Protein AF-A0A2S4UUM3-F1 (afdb_monomer)

Sequence (67 aa):
MLIFSVFKALTGQEVTIELKNDLAIQGTLASVDQFLDLKLENIKVLDQYKFLPKKWVHYAALQRFLA

Nearest PDB structures (foldseek):
  4m75-assembly2_I  TM=8.459E-01  e=4.818E-05  Saccharomyces cerevisiae S288C
  5vsu-assembly1_B  TM=8.270E-01  e=7.607E-05  Saccharomyces cerevisiae S288C
  5mkn-assembly1_D  TM=8.948E-01  e=1.157E-02  Methanococcus vannielii
  5mkn-assembly4_a  TM=8.776E-01  e=1.016E-02  Methanococcus vannielii
  6exn-assembly1_l  TM=7.683E-01  e=4.862E-02  Saccharomyces cerevisiae S288C

Secondary structure (DSSP, 8-state):
-HHHHHHHHTTTSEEEEE-TTS-EEEEEEEEE-TT-PEEEEEEEES---TTS-TTTHHHHHHHTT--

pLDDT: mean 82.97, std 18.15, range [48.09, 98.5]

Organism: NCBI:txid27350

Radius of gyration: 19.42 Å; Cα contacts (8 Å, |Δi|>4): 76; chains: 1; bounding box: 51×21×42 Å

Structure (mmCIF, N/CA/C/O backbone):
data_AF-A0A2S4UUM3-F1
#
_entry.id   AF-A0A2S4UUM3-F1
#
loop_
_atom_site.group_PDB
_atom_site.id
_atom_site.type_symbol
_atom_site.label_atom_id
_atom_site.label_alt_id
_atom_site.label_comp_id
_atom_site.label_asym_id
_atom_site.label_entity_id
_atom_site.label_seq_id
_atom_site.pdbx_PDB_ins_code
_atom_site.Cartn_x
_atom_site.Cartn_y
_atom_site.Cartn_z
_atom_site.occupancy
_atom_site.B_iso_or_equiv
_atom_site.auth_seq_id
_atom_site.auth_comp_id
_atom_site.auth_asym_id
_atom_site.auth_atom_id
_atom_site.pdbx_PDB_model_num
ATOM 1 N N . MET A 1 1 ? -13.203 12.044 4.258 1.00 81.12 1 MET A N 1
ATOM 2 C CA . MET A 1 1 ? -12.920 12.061 2.806 1.00 81.12 1 MET A CA 1
ATOM 3 C C . MET A 1 1 ? -13.237 10.694 2.235 1.00 81.12 1 MET A C 1
ATOM 5 O O . MET A 1 1 ? -12.768 9.712 2.793 1.00 81.12 1 MET A O 1
ATOM 9 N N . LEU A 1 2 ? -14.035 10.623 1.168 1.00 92.25 2 LEU A N 1
ATOM 10 C CA . LEU A 1 2 ? -14.547 9.357 0.624 1.00 92.25 2 LEU A CA 1
ATOM 11 C C . LEU A 1 2 ? -13.424 8.373 0.25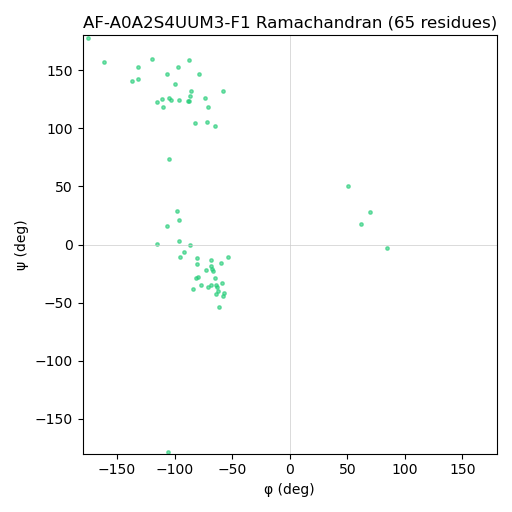4 1.00 92.25 2 LEU A C 1
ATOM 13 O O . LEU A 1 2 ? -13.495 7.202 0.605 1.00 92.25 2 LEU A O 1
ATOM 17 N N . ILE A 1 3 ? -12.346 8.869 -0.357 1.00 94.19 3 ILE A N 1
ATOM 18 C CA . ILE A 1 3 ? -11.205 8.051 -0.798 1.00 94.19 3 ILE A CA 1
ATOM 19 C C . ILE A 1 3 ? -10.478 7.398 0.389 1.00 94.19 3 ILE A C 1
ATOM 21 O O . ILE A 1 3 ? -10.179 6.208 0.348 1.00 94.19 3 ILE A O 1
ATOM 25 N N . PHE A 1 4 ? -10.260 8.139 1.480 1.00 95.56 4 PHE A N 1
ATOM 26 C CA . PHE A 1 4 ? -9.675 7.587 2.707 1.00 95.56 4 PHE A CA 1
ATOM 27 C C . PHE A 1 4 ? -10.511 6.424 3.258 1.00 95.56 4 PHE A C 1
ATOM 29 O O . PHE A 1 4 ? -9.967 5.380 3.606 1.00 95.56 4 PHE A O 1
ATOM 36 N N . SER A 1 5 ? -11.838 6.578 3.294 1.00 96.06 5 SER A N 1
ATOM 37 C CA . SER A 1 5 ? -12.746 5.532 3.776 1.00 96.06 5 SER A CA 1
ATOM 38 C C . SER A 1 5 ? -12.702 4.271 2.909 1.00 96.06 5 SER A C 1
ATOM 40 O O . SER A 1 5 ? -12.750 3.172 3.455 1.00 96.06 5 SER A O 1
ATOM 42 N N . VAL A 1 6 ? -12.551 4.417 1.588 1.00 95.69 6 VAL A N 1
ATOM 43 C CA . VAL A 1 6 ? -12.374 3.282 0.668 1.00 95.69 6 VAL A CA 1
ATOM 44 C C . VAL A 1 6 ? -11.098 2.514 1.004 1.00 95.69 6 VAL A C 1
ATOM 46 O O . VAL A 1 6 ? -11.165 1.320 1.275 1.00 95.69 6 VAL A O 1
ATOM 49 N N . PHE A 1 7 ? -9.945 3.184 1.076 1.00 96.31 7 PHE A N 1
ATOM 50 C CA . PHE A 1 7 ? -8.686 2.509 1.412 1.00 96.31 7 PHE A CA 1
ATOM 51 C C . PHE A 1 7 ? -8.693 1.924 2.822 1.00 96.31 7 PHE A C 1
ATOM 53 O O . PHE A 1 7 ? -8.156 0.843 3.046 1.00 96.31 7 PHE A O 1
ATOM 60 N N . LYS A 1 8 ? -9.357 2.586 3.775 1.00 96.62 8 LYS A N 1
ATOM 61 C CA . LYS A 1 8 ? -9.479 2.055 5.130 1.00 96.62 8 LYS A CA 1
ATOM 62 C C . LYS A 1 8 ? -10.246 0.732 5.143 1.00 96.62 8 LYS A C 1
ATOM 64 O O . LYS A 1 8 ? -9.814 -0.186 5.835 1.00 96.62 8 LYS A O 1
ATOM 69 N N . A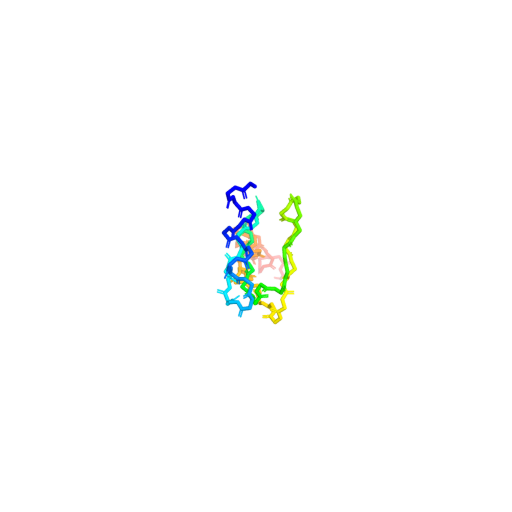LA A 1 9 ? -11.309 0.607 4.344 1.00 97.50 9 ALA A N 1
ATOM 70 C CA . ALA A 1 9 ? -12.068 -0.637 4.184 1.00 97.50 9 ALA A CA 1
ATOM 71 C C . ALA A 1 9 ? -11.269 -1.764 3.495 1.00 97.50 9 ALA A C 1
ATOM 73 O O . ALA A 1 9 ? -11.573 -2.937 3.697 1.00 97.50 9 ALA A O 1
ATOM 74 N N . LEU A 1 10 ? -10.232 -1.420 2.725 1.00 97.50 10 LEU A N 1
ATOM 75 C CA . LEU A 1 10 ? -9.332 -2.373 2.064 1.00 97.50 10 LEU A CA 1
ATOM 76 C C . LEU A 1 10 ? -8.155 -2.823 2.949 1.00 97.50 10 LEU A C 1
ATOM 78 O O . LEU A 1 10 ? -7.338 -3.631 2.513 1.00 97.50 10 LEU A O 1
ATOM 82 N N . THR A 1 11 ? -8.044 -2.324 4.185 1.00 97.62 11 THR A N 1
ATOM 83 C CA . THR A 1 11 ? -6.986 -2.754 5.115 1.00 97.62 11 THR A CA 1
ATOM 84 C C . THR A 1 11 ? -7.064 -4.270 5.343 1.00 97.62 11 THR A C 1
ATOM 86 O O . THR A 1 11 ? -8.136 -4.806 5.610 1.00 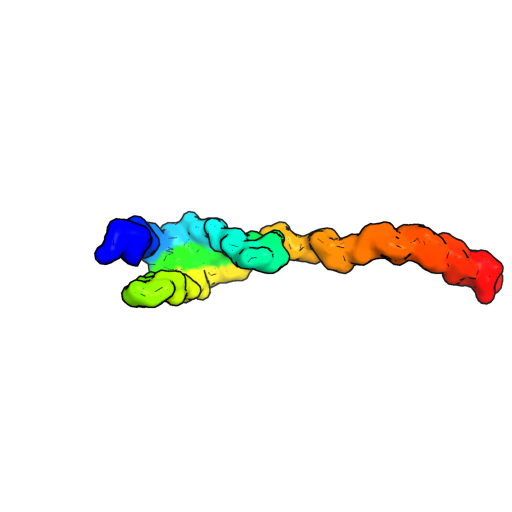97.62 11 THR A O 1
ATOM 89 N N . GLY A 1 12 ? -5.929 -4.960 5.248 1.00 97.94 12 GLY A N 1
ATOM 90 C CA . GLY A 1 12 ? -5.804 -6.415 5.348 1.00 97.94 12 GLY A CA 1
ATOM 91 C C . GLY A 1 12 ? -6.055 -7.169 4.038 1.00 97.94 12 GLY A C 1
ATOM 92 O O . GLY A 1 12 ? -5.904 -8.387 4.017 1.00 97.94 12 GLY A O 1
ATOM 93 N N . GLN A 1 13 ? -6.415 -6.480 2.952 1.00 98.25 13 GLN A N 1
ATOM 94 C CA . GLN A 1 13 ? -6.654 -7.099 1.647 1.00 98.25 13 GLN A CA 1
ATOM 95 C C . GLN A 1 13 ? -5.425 -6.992 0.742 1.00 98.25 13 GLN A C 1
ATOM 97 O O . GLN A 1 13 ? -4.624 -6.059 0.860 1.00 98.25 13 GLN A O 1
ATOM 102 N N . GLU A 1 14 ? -5.290 -7.945 -0.181 1.00 98.00 14 GLU A N 1
ATOM 103 C CA . GLU A 1 14 ? -4.291 -7.868 -1.241 1.00 98.00 14 GLU A CA 1
ATOM 104 C C . GLU A 1 14 ? -4.717 -6.828 -2.284 1.00 98.00 14 GLU A C 1
ATOM 106 O O . GLU A 1 14 ? -5.826 -6.869 -2.816 1.00 98.00 14 GLU A O 1
ATOM 111 N N . VAL A 1 15 ? -3.825 -5.884 -2.566 1.00 96.94 15 VAL A N 1
ATOM 112 C CA . VAL A 1 15 ? -4.031 -4.792 -3.514 1.00 96.94 15 VAL A CA 1
ATOM 113 C C . VAL A 1 15 ? -2.839 -4.688 -4.456 1.00 96.94 15 VAL A C 1
ATOM 115 O O . VAL A 1 15 ? -1.706 -5.013 -4.096 1.00 96.94 15 VAL A O 1
ATOM 118 N N . THR A 1 16 ? -3.093 -4.176 -5.655 1.00 96.56 16 THR A N 1
ATOM 119 C CA . THR A 1 16 ? -2.048 -3.765 -6.594 1.00 96.56 16 THR A CA 1
ATOM 120 C C . THR A 1 16 ? -2.073 -2.249 -6.718 1.00 96.56 16 THR A C 1
ATOM 122 O O . THR A 1 16 ? -3.112 -1.667 -7.019 1.00 96.56 16 THR A O 1
ATOM 125 N N . ILE A 1 17 ? -0.930 -1.614 -6.469 1.00 94.06 17 ILE A N 1
ATOM 126 C CA . ILE A 1 17 ? -0.737 -0.170 -6.570 1.00 94.06 17 ILE A CA 1
ATOM 127 C C . ILE A 1 17 ? 0.164 0.115 -7.766 1.00 94.06 17 ILE A C 1
ATOM 129 O O . ILE A 1 17 ? 1.326 -0.294 -7.788 1.00 94.06 17 ILE A O 1
ATOM 133 N N . GLU A 1 18 ? -0.373 0.847 -8.737 1.00 94.25 18 GLU A N 1
ATOM 134 C CA . GLU A 1 18 ? 0.404 1.431 -9.827 1.00 94.25 18 GLU A CA 1
ATOM 135 C C . GLU A 1 18 ? 0.928 2.807 -9.410 1.00 94.25 18 GLU A C 1
ATOM 137 O O . GLU A 1 18 ? 0.182 3.704 -9.011 1.00 94.25 18 GLU A O 1
ATOM 142 N N . LEU A 1 19 ? 2.245 2.959 -9.474 1.00 91.25 19 LEU A N 1
ATOM 143 C CA . LEU A 1 19 ? 2.948 4.197 -9.190 1.00 91.25 19 LEU A CA 1
ATOM 144 C C . LEU A 1 19 ? 3.034 5.062 -10.452 1.00 91.25 19 LEU A C 1
ATOM 146 O O . LEU A 1 19 ? 2.992 4.575 -11.577 1.00 91.25 19 LEU A O 1
ATOM 150 N N . LYS A 1 20 ? 3.251 6.370 -10.269 1.00 90.44 20 LYS A N 1
ATOM 151 C CA . LYS A 1 20 ? 3.367 7.350 -11.371 1.00 90.44 20 LYS A CA 1
ATOM 152 C C . LYS A 1 20 ? 4.502 7.071 -12.365 1.00 90.44 20 LYS A C 1
ATOM 154 O O . LYS A 1 20 ? 4.542 7.689 -13.420 1.00 90.44 20 LYS A O 1
ATOM 159 N N . ASN A 1 21 ? 5.454 6.217 -12.003 1.00 88.44 21 ASN A N 1
ATOM 160 C CA . ASN A 1 21 ? 6.563 5.791 -12.854 1.00 88.44 21 ASN A CA 1
ATOM 161 C C . ASN A 1 21 ? 6.283 4.456 -13.567 1.00 88.44 21 ASN A C 1
ATOM 163 O O . ASN A 1 21 ? 7.225 3.764 -13.947 1.00 88.44 21 ASN A O 1
ATOM 167 N N . ASP A 1 22 ? 5.008 4.084 -13.698 1.00 86.62 22 ASP A N 1
ATOM 168 C CA . ASP A 1 22 ? 4.527 2.859 -14.340 1.00 86.62 22 ASP A CA 1
ATOM 169 C C . ASP A 1 22 ? 4.993 1.556 -13.669 1.00 86.62 22 ASP A C 1
ATOM 171 O O . ASP A 1 22 ? 4.945 0.495 -14.295 1.00 86.62 22 ASP A O 1
ATOM 175 N N . LEU A 1 23 ? 5.456 1.615 -12.413 1.00 89.31 23 LEU A N 1
ATOM 176 C CA . LEU A 1 23 ? 5.735 0.427 -11.607 1.00 89.31 23 LEU A CA 1
ATOM 177 C C . LEU A 1 23 ? 4.464 -0.044 -10.908 1.00 89.31 23 LEU A C 1
ATOM 179 O O . LEU A 1 23 ? 3.799 0.738 -10.232 1.00 89.31 23 LEU A O 1
ATOM 183 N N . ALA A 1 24 ? 4.187 -1.341 -10.990 1.00 92.69 24 ALA A N 1
ATOM 184 C CA . ALA A 1 24 ? 3.111 -1.9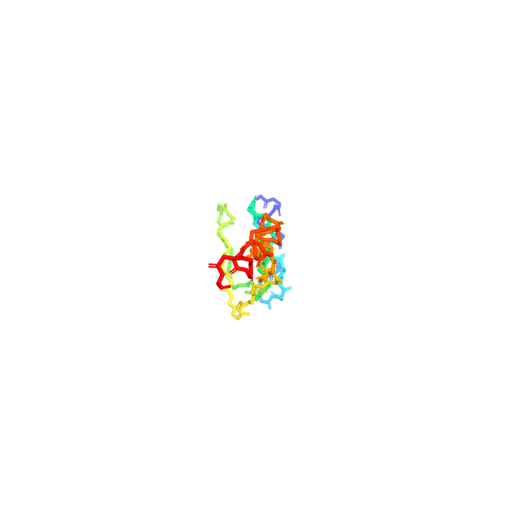79 -10.244 1.00 92.69 24 ALA A CA 1
ATOM 185 C C . ALA A 1 24 ? 3.671 -2.795 -9.069 1.00 92.69 24 ALA A C 1
ATOM 187 O O . ALA A 1 24 ? 4.531 -3.665 -9.250 1.00 92.69 24 ALA A O 1
ATOM 188 N N . ILE A 1 25 ? 3.173 -2.519 -7.862 1.00 94.94 25 ILE A N 1
ATOM 189 C CA . ILE A 1 25 ? 3.512 -3.233 -6.627 1.00 94.94 25 ILE A CA 1
ATOM 190 C C . ILE A 1 25 ? 2.254 -3.926 -6.116 1.00 94.94 25 ILE A C 1
ATOM 192 O O . ILE A 1 25 ? 1.254 -3.269 -5.842 1.00 94.94 25 ILE A O 1
ATOM 196 N N . GLN A 1 26 ? 2.312 -5.244 -5.957 1.00 97.12 26 GLN A N 1
ATOM 197 C CA . GLN A 1 26 ? 1.260 -6.023 -5.309 1.00 97.12 26 GLN A CA 1
ATOM 198 C C . GLN A 1 26 ? 1.667 -6.320 -3.867 1.00 97.12 26 GLN A C 1
ATOM 200 O O . GLN A 1 26 ? 2.823 -6.650 -3.611 1.00 97.12 26 GLN A O 1
ATOM 205 N N . GLY A 1 27 ? 0.736 -6.204 -2.927 1.00 97.75 27 GLY A N 1
ATOM 206 C CA . GLY A 1 27 ? 0.973 -6.493 -1.515 1.00 97.75 27 GLY A CA 1
ATOM 207 C C . GLY A 1 27 ? -0.303 -6.394 -0.690 1.00 97.75 27 GLY A C 1
ATOM 208 O O . GLY A 1 27 ? -1.365 -6.055 -1.201 1.00 97.75 27 GLY A O 1
ATOM 209 N N . THR A 1 28 ? -0.210 -6.684 0.603 1.00 98.50 28 THR A N 1
ATOM 210 C CA . THR A 1 28 ? -1.332 -6.531 1.540 1.00 98.50 28 THR A CA 1
ATOM 211 C C . THR A 1 28 ? -1.361 -5.107 2.084 1.00 98.50 28 THR A C 1
ATOM 213 O O . THR A 1 28 ? -0.348 -4.634 2.598 1.00 98.50 28 THR A O 1
ATOM 216 N N . LEU A 1 29 ? -2.501 -4.415 2.001 1.00 98.38 29 LEU A N 1
ATOM 217 C CA . LEU A 1 29 ? -2.642 -3.066 2.553 1.00 98.38 29 LEU A CA 1
ATOM 218 C C . LEU A 1 29 ? -2.676 -3.114 4.086 1.00 98.38 29 LEU A C 1
ATOM 220 O O . LEU A 1 29 ? -3.686 -3.480 4.674 1.00 98.38 29 LEU A O 1
ATOM 224 N N . ALA A 1 30 ? -1.591 -2.725 4.750 1.00 98.00 30 ALA A N 1
ATOM 225 C CA . ALA A 1 30 ? -1.471 -2.789 6.206 1.00 98.00 30 ALA A CA 1
ATOM 226 C C . ALA A 1 30 ? -2.090 -1.571 6.908 1.00 98.00 30 ALA A C 1
ATOM 228 O O . ALA A 1 30 ? -2.704 -1.695 7.968 1.00 98.00 30 ALA A O 1
ATOM 229 N N . SER A 1 31 ? -1.943 -0.377 6.329 1.00 97.94 31 SER A N 1
ATOM 230 C CA . SER A 1 31 ? -2.536 0.847 6.874 1.00 97.94 31 SER A CA 1
ATOM 231 C C . SER A 1 31 ? -2.624 1.964 5.837 1.00 97.94 31 SER A C 1
ATOM 233 O O . SER A 1 31 ? -1.835 2.006 4.896 1.00 97.94 31 SER A O 1
ATOM 235 N N . VAL A 1 32 ? -3.543 2.903 6.073 1.00 97.56 32 VAL A N 1
ATOM 236 C CA . VAL A 1 32 ? -3.677 4.174 5.350 1.00 97.56 32 VAL A CA 1
ATOM 237 C C . VAL A 1 32 ? -3.821 5.322 6.347 1.00 97.56 32 VAL A C 1
ATOM 239 O O . VAL A 1 32 ? -4.482 5.153 7.381 1.00 97.56 32 VAL A O 1
ATOM 242 N N . ASP A 1 33 ? -3.224 6.470 6.042 1.00 96.12 33 ASP A N 1
ATOM 243 C CA . ASP A 1 33 ? -3.350 7.699 6.826 1.00 96.12 33 ASP A CA 1
ATOM 244 C C . ASP A 1 33 ? -4.263 8.753 6.158 1.00 96.12 33 ASP A C 1
ATOM 246 O O . ASP A 1 33 ? -4.851 8.525 5.100 1.00 96.12 33 ASP A O 1
ATOM 250 N N . GLN A 1 34 ? -4.414 9.922 6.787 1.00 92.62 34 GLN A N 1
ATOM 251 C CA . GLN A 1 34 ? -5.287 10.996 6.290 1.00 92.62 34 GLN A CA 1
ATOM 252 C C . GLN A 1 34 ? -4.805 11.665 4.988 1.00 92.62 34 GLN A C 1
ATOM 254 O O . GLN A 1 34 ? -5.610 12.314 4.318 1.00 92.62 34 GLN A O 1
ATOM 259 N N . PHE A 1 35 ? -3.526 11.512 4.634 1.00 95.50 35 PHE A N 1
ATOM 260 C CA . PHE A 1 35 ? -2.914 12.037 3.412 1.00 95.50 35 PHE A CA 1
ATOM 261 C C . PHE A 1 35 ? -2.856 10.994 2.288 1.00 95.50 35 PHE A C 1
ATOM 263 O O . PHE A 1 35 ? -2.418 11.317 1.186 1.00 95.50 35 PHE A O 1
ATOM 270 N N . LEU A 1 36 ? -3.403 9.796 2.538 1.00 94.75 36 LEU A N 1
ATOM 271 C CA . LEU A 1 36 ? -3.389 8.635 1.648 1.00 94.75 36 LEU A CA 1
ATOM 27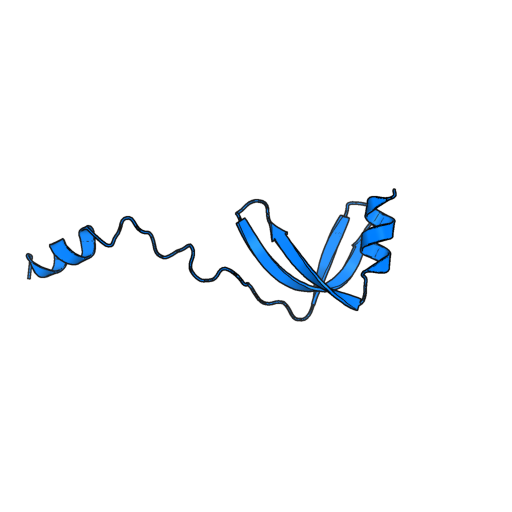2 C C . LEU A 1 36 ? -2.002 7.999 1.497 1.00 94.75 36 LEU A C 1
ATOM 274 O O . LEU A 1 36 ? -1.741 7.341 0.490 1.00 94.75 36 LEU A O 1
ATOM 278 N N . ASP A 1 37 ? -1.145 8.124 2.509 1.00 95.75 37 ASP A N 1
ATOM 279 C CA . ASP A 1 37 ? 0.068 7.321 2.592 1.00 95.75 37 ASP A CA 1
ATOM 280 C C . ASP A 1 37 ? -0.316 5.870 2.909 1.00 95.75 37 ASP A C 1
ATOM 282 O O . ASP A 1 37 ? -0.941 5.567 3.932 1.00 95.75 37 ASP A O 1
ATOM 286 N N . LEU A 1 38 ? 0.028 4.964 1.990 1.00 96.75 38 LEU A N 1
ATOM 287 C CA . LEU A 1 38 ? -0.314 3.544 2.049 1.00 96.75 38 LEU A CA 1
ATOM 288 C 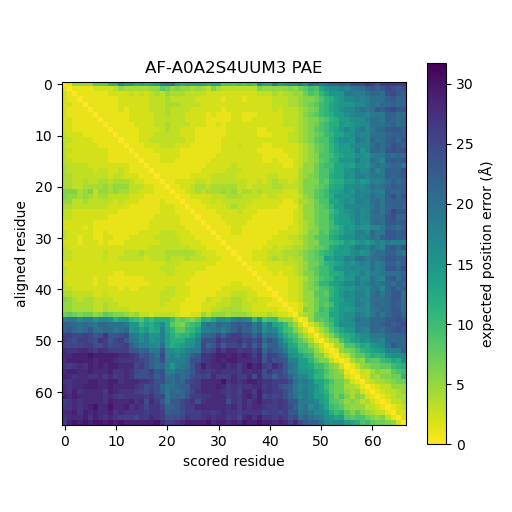C . LEU A 1 38 ? 0.905 2.733 2.491 1.00 96.75 38 LEU A C 1
ATOM 290 O O . LEU A 1 38 ? 1.955 2.763 1.849 1.00 96.75 38 LEU A O 1
ATOM 294 N N . LYS A 1 39 ? 0.750 1.951 3.561 1.00 97.56 39 LYS A N 1
ATOM 295 C CA . LYS A 1 39 ? 1.743 0.956 3.977 1.00 97.56 39 LYS A CA 1
ATOM 296 C C . LYS A 1 39 ? 1.345 -0.404 3.422 1.00 97.56 39 LYS A C 1
ATOM 298 O O . LYS A 1 39 ? 0.247 -0.880 3.707 1.00 97.56 39 LYS A O 1
ATOM 303 N N . LEU A 1 40 ? 2.244 -1.038 2.676 1.00 98.00 40 LEU A N 1
ATOM 304 C CA . LEU A 1 40 ? 2.070 -2.403 2.188 1.00 98.00 40 LEU A CA 1
ATOM 305 C C . LEU A 1 40 ? 2.971 -3.383 2.946 1.00 98.00 40 LEU A C 1
ATOM 307 O O . LEU A 1 40 ? 4.101 -3.054 3.304 1.00 98.00 40 LEU A O 1
ATOM 311 N N . GLU A 1 41 ? 2.483 -4.604 3.128 1.00 97.81 41 GLU A N 1
ATOM 312 C CA . GLU A 1 41 ? 3.235 -5.758 3.630 1.00 97.81 41 GLU A CA 1
ATOM 313 C C . GLU A 1 41 ? 3.237 -6.882 2.584 1.00 97.81 41 GLU A C 1
ATOM 315 O O . GLU A 1 41 ? 2.394 -6.900 1.685 1.00 97.81 41 GLU A O 1
ATOM 320 N N . ASN A 1 42 ? 4.193 -7.814 2.678 1.00 97.31 42 ASN A N 1
ATOM 321 C CA . ASN A 1 42 ? 4.341 -8.945 1.747 1.00 97.31 42 ASN A CA 1
ATOM 322 C C . ASN A 1 42 ? 4.351 -8.515 0.267 1.00 97.31 42 ASN A C 1
ATOM 324 O O . ASN A 1 42 ? 3.592 -9.027 -0.556 1.00 97.31 42 ASN A O 1
ATOM 328 N N . ILE A 1 43 ? 5.193 -7.529 -0.052 1.00 95.94 43 ILE A N 1
ATOM 329 C CA . ILE A 1 43 ? 5.210 -6.886 -1.367 1.00 95.94 43 ILE A CA 1
ATOM 330 C C . ILE A 1 43 ? 5.937 -7.712 -2.436 1.00 95.94 43 ILE A C 1
ATOM 332 O O . ILE A 1 43 ? 6.959 -8.345 -2.172 1.00 95.94 43 ILE A O 1
ATOM 336 N N . LYS A 1 44 ? 5.458 -7.618 -3.677 1.00 94.12 44 LYS A N 1
ATOM 337 C CA . LYS A 1 44 ? 6.146 -8.064 -4.895 1.00 94.12 44 LYS A CA 1
ATOM 338 C C . LYS A 1 44 ? 5.995 -7.016 -5.999 1.00 94.12 44 LYS A C 1
ATOM 340 O O . LYS A 1 44 ? 4.931 -6.426 -6.170 1.00 94.12 44 LYS A O 1
ATOM 345 N N . VAL A 1 45 ? 7.062 -6.792 -6.762 1.00 92.06 45 VAL A N 1
ATOM 346 C CA . VAL A 1 45 ? 7.047 -5.898 -7.931 1.00 92.06 45 VAL A CA 1
ATOM 347 C C . VAL A 1 45 ? 6.635 -6.711 -9.154 1.00 92.06 45 VAL A C 1
ATOM 349 O O . VAL A 1 45 ? 7.277 -7.719 -9.455 1.00 92.06 45 VAL A O 1
ATOM 352 N N . LEU A 1 46 ? 5.575 -6.287 -9.844 1.00 87.19 46 LEU A N 1
ATOM 353 C CA . LEU A 1 46 ? 5.037 -6.993 -11.012 1.00 87.19 46 LEU A CA 1
ATOM 354 C C . LEU A 1 46 ? 5.818 -6.683 -12.300 1.00 87.19 46 LEU A C 1
ATOM 356 O O . LEU A 1 46 ? 5.931 -7.543 -13.167 1.00 87.19 46 LEU A O 1
ATOM 360 N N . ASP A 1 47 ? 6.421 -5.495 -12.398 1.00 70.06 47 ASP A N 1
ATOM 361 C CA . ASP A 1 47 ? 7.109 -5.016 -13.605 1.00 70.06 47 ASP A CA 1
ATOM 362 C C . ASP A 1 47 ? 8.644 -5.072 -13.456 1.00 70.06 47 ASP A C 1
ATOM 364 O O . ASP A 1 47 ? 9.328 -4.062 -13.308 1.00 70.06 47 ASP A O 1
ATOM 368 N N . GLN A 1 48 ? 9.220 -6.277 -13.497 1.00 58.22 48 GLN A N 1
ATOM 369 C CA . GLN A 1 48 ? 10.685 -6.457 -13.464 1.00 58.22 48 GLN A CA 1
ATOM 370 C C . GLN A 1 48 ? 11.364 -6.231 -14.834 1.00 58.22 48 GLN A C 1
ATOM 372 O O . GLN A 1 48 ? 12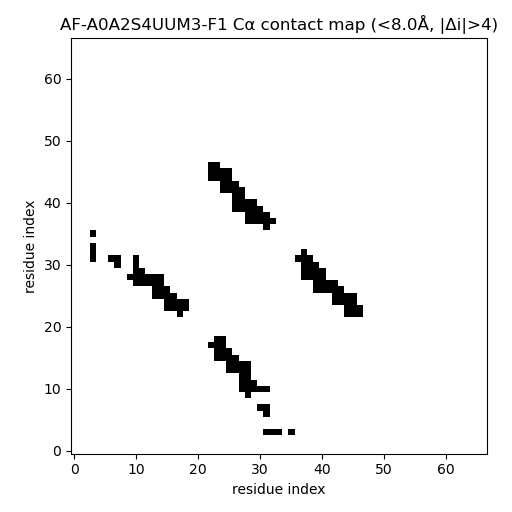.585 -6.118 -14.902 1.00 58.22 48 GLN A O 1
ATOM 377 N N . TYR A 1 49 ? 10.600 -6.134 -15.933 1.00 53.78 49 TYR A N 1
ATOM 378 C CA . TYR A 1 49 ? 11.134 -6.266 -17.302 1.00 53.78 49 TYR A CA 1
ATOM 379 C C . TYR A 1 49 ? 11.051 -5.021 -18.200 1.00 53.78 49 TYR A C 1
ATOM 381 O O . TYR A 1 49 ? 11.540 -5.058 -19.332 1.00 53.78 49 TYR A O 1
ATOM 389 N N . LYS A 1 50 ? 10.530 -3.879 -17.729 1.00 53.91 50 LYS A N 1
ATOM 390 C CA . LYS A 1 50 ? 10.580 -2.627 -18.520 1.00 53.91 50 LYS A CA 1
ATOM 391 C C . LYS A 1 50 ? 11.998 -2.060 -18.682 1.00 53.91 50 LYS A C 1
ATOM 393 O O . LYS A 1 50 ? 12.218 -1.229 -19.559 1.00 53.91 50 LYS A O 1
ATOM 398 N N . PHE A 1 51 ? 12.969 -2.546 -17.904 1.00 50.69 51 PHE A N 1
ATOM 399 C CA . PHE A 1 51 ? 14.377 -2.143 -17.973 1.00 50.69 51 PHE A CA 1
ATOM 400 C C . PHE A 1 51 ? 15.258 -3.100 -18.794 1.00 50.69 51 PHE A C 1
ATOM 402 O O . PHE A 1 51 ? 16.456 -3.200 -18.553 1.00 50.69 51 PHE A O 1
ATOM 409 N N . LEU A 1 52 ? 14.712 -3.790 -19.800 1.00 51.81 52 LEU A N 1
ATOM 410 C CA . LEU A 1 52 ? 15.542 -4.130 -20.955 1.00 51.81 52 LEU A CA 1
ATOM 411 C C . LEU A 1 52 ? 15.545 -2.899 -21.859 1.00 51.81 52 LEU A C 1
ATOM 413 O O . LEU A 1 52 ? 14.531 -2.625 -22.509 1.00 51.81 52 LEU A O 1
ATOM 417 N N . PRO A 1 53 ? 16.631 -2.107 -21.900 1.00 53.81 53 PRO A N 1
ATOM 418 C CA . PRO A 1 53 ? 16.664 -0.949 -22.763 1.00 53.81 53 PRO A CA 1
ATOM 419 C C . PRO A 1 53 ? 16.608 -1.451 -24.209 1.00 53.81 53 PRO A C 1
ATOM 421 O O . PRO A 1 53 ? 17.604 -1.895 -24.775 1.00 53.81 53 PRO A O 1
ATOM 424 N N . LYS A 1 54 ? 15.424 -1.351 -24.830 1.00 56.38 54 LYS A N 1
ATOM 425 C CA .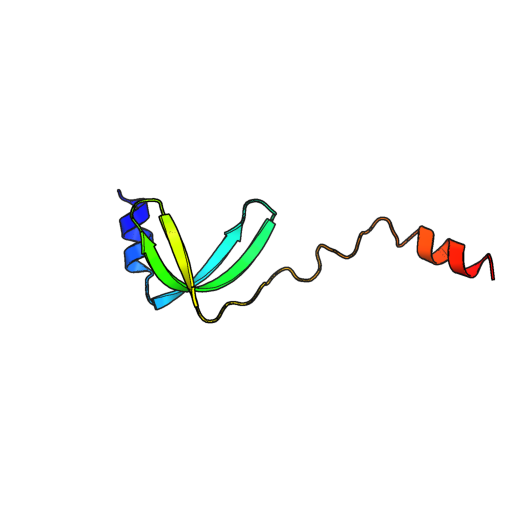 LYS A 1 54 ? 15.164 -1.711 -26.238 1.00 56.38 54 LYS A CA 1
ATOM 426 C C . LYS A 1 54 ? 16.125 -1.025 -27.228 1.00 56.38 54 LYS A C 1
ATOM 428 O O . LYS A 1 54 ? 16.186 -1.416 -28.387 1.00 56.38 54 LYS A O 1
ATOM 433 N N . LYS A 1 55 ? 16.916 -0.043 -26.773 1.00 52.78 55 LYS A N 1
ATOM 434 C CA . LYS A 1 55 ? 18.011 0.598 -27.515 1.00 52.78 55 LYS A CA 1
ATOM 435 C C . LYS A 1 55 ? 19.274 -0.263 -27.693 1.00 52.78 55 LYS A C 1
ATOM 437 O O . LYS A 1 55 ? 20.020 -0.001 -28.627 1.00 52.78 55 LYS A O 1
ATOM 442 N N . TRP A 1 56 ? 19.532 -1.281 -26.867 1.00 54.25 56 TRP A N 1
ATOM 443 C CA . TRP A 1 56 ? 20.806 -2.032 -26.918 1.00 54.25 56 TRP A CA 1
ATOM 444 C C . TRP A 1 56 ? 20.784 -3.267 -27.814 1.00 54.25 56 TRP A C 1
ATOM 446 O O . TRP A 1 56 ? 21.840 -3.836 -28.079 1.00 54.25 56 TRP A O 1
ATOM 456 N N . VAL A 1 57 ? 19.622 -3.636 -28.362 1.00 61.34 57 VAL A N 1
ATOM 457 C CA . VAL A 1 57 ? 19.531 -4.722 -29.354 1.00 61.34 57 VAL A CA 1
ATOM 458 C C . VAL A 1 57 ? 20.398 -4.411 -30.583 1.00 61.34 57 VAL A C 1
ATOM 460 O O . VAL A 1 57 ? 21.006 -5.311 -31.151 1.00 61.34 57 VAL A O 1
ATOM 463 N N . HIS A 1 58 ? 20.532 -3.131 -30.949 1.00 58.94 58 HIS A N 1
ATOM 464 C CA . HIS A 1 58 ? 21.381 -2.708 -32.067 1.00 58.94 58 HIS A CA 1
ATOM 465 C C . HIS A 1 58 ? 22.884 -2.690 -31.719 1.00 58.94 58 HIS A C 1
ATOM 467 O O . HIS A 1 58 ? 23.713 -3.041 -32.554 1.00 58.94 58 HIS A O 1
ATOM 473 N N . TYR A 1 59 ? 23.255 -2.338 -30.482 1.00 59.03 59 TYR A N 1
ATOM 474 C CA . TYR A 1 59 ? 24.662 -2.250 -30.060 1.00 59.03 59 TYR A CA 1
ATOM 475 C C . TYR A 1 59 ? 25.290 -3.615 -29.736 1.00 59.03 59 TYR A C 1
ATOM 477 O O . TYR A 1 59 ? 26.489 -3.799 -29.939 1.00 59.03 59 TYR A O 1
ATOM 485 N N . ALA A 1 60 ? 24.489 -4.595 -29.30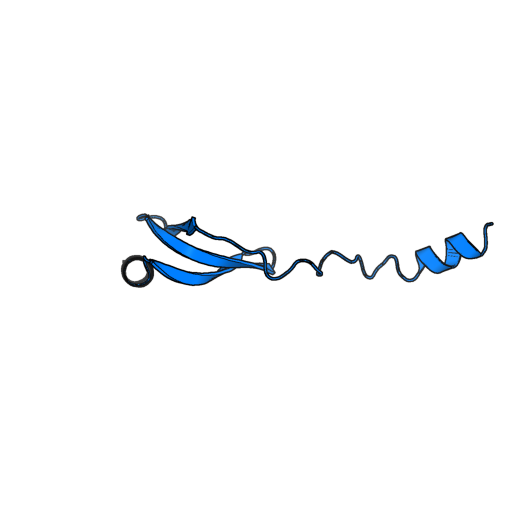6 1.00 58.94 60 ALA A N 1
ATOM 486 C CA . ALA A 1 60 ? 24.960 -5.960 -29.057 1.00 58.94 60 ALA A CA 1
ATOM 487 C C . ALA A 1 60 ? 25.450 -6.668 -30.338 1.00 58.94 60 ALA A C 1
ATOM 489 O O . ALA A 1 60 ? 26.352 -7.502 -30.278 1.00 58.94 60 ALA A O 1
ATOM 490 N N . ALA A 1 61 ? 24.901 -6.316 -31.507 1.00 61.94 61 ALA A N 1
ATOM 491 C CA . ALA A 1 61 ? 25.376 -6.828 -32.792 1.00 61.94 61 ALA A CA 1
ATOM 492 C C . ALA A 1 61 ? 26.753 -6.252 -33.173 1.00 61.94 61 ALA A C 1
ATOM 494 O O . ALA A 1 61 ? 27.595 -6.974 -33.696 1.00 61.94 61 ALA A O 1
ATOM 495 N N . LEU A 1 62 ? 27.014 -4.980 -32.853 1.00 59.06 62 LEU A N 1
ATOM 496 C CA . LEU A 1 62 ? 28.276 -4.295 -33.160 1.00 59.06 62 LEU A CA 1
ATOM 497 C C . LEU A 1 62 ? 29.470 -4.830 -32.354 1.00 59.06 62 LEU A C 1
ATOM 499 O O . LEU A 1 62 ? 30.566 -4.932 -32.897 1.00 59.06 62 LEU A O 1
ATOM 503 N N . GLN A 1 63 ? 29.271 -5.243 -31.097 1.00 58.69 63 GLN A N 1
ATOM 504 C CA . GLN A 1 63 ? 30.350 -5.828 -30.282 1.00 58.69 63 GLN A CA 1
ATOM 505 C C . GLN A 1 63 ? 30.837 -7.195 -30.791 1.00 58.69 63 GLN A C 1
ATOM 507 O O . GLN A 1 63 ? 31.963 -7.580 -30.497 1.00 58.69 63 GLN A O 1
ATOM 512 N N . ARG A 1 64 ? 30.029 -7.912 -31.584 1.00 57.06 64 ARG A N 1
ATOM 513 C CA . ARG A 1 64 ? 30.427 -9.170 -32.239 1.00 57.06 64 ARG A CA 1
ATOM 514 C C . ARG A 1 64 ? 31.243 -8.975 -33.522 1.00 57.06 64 ARG A C 1
ATOM 516 O O . ARG A 1 64 ? 31.862 -9.931 -33.963 1.00 57.06 64 ARG A O 1
ATOM 523 N N . PHE A 1 65 ? 31.232 -7.779 -34.114 1.00 58.47 65 PHE A N 1
ATOM 524 C CA . PHE A 1 65 ? 31.993 -7.461 -35.332 1.00 58.47 65 PHE A CA 1
ATOM 525 C C . PHE A 1 65 ? 33.351 -6.798 -35.054 1.00 58.47 65 PHE A C 1
ATOM 527 O O . PHE A 1 65 ? 34.152 -6.661 -35.972 1.00 58.47 65 PHE A O 1
ATOM 534 N N . LEU A 1 66 ? 33.608 -6.377 -33.813 1.00 54.62 66 LEU A N 1
ATOM 535 C CA . LEU A 1 66 ? 34.857 -5.727 -33.393 1.00 54.62 66 LEU A CA 1
ATOM 536 C C . LEU A 1 66 ? 35.764 -6.643 -32.546 1.00 54.62 66 LEU A C 1
ATOM 538 O O . LEU A 1 66 ? 36.670 -6.140 -31.883 1.00 54.62 66 LEU A O 1
ATOM 542 N N . ALA A 1 67 ? 35.519 -7.957 -32.558 1.00 48.09 67 ALA A N 1
ATOM 543 C CA . ALA A 1 67 ? 36.352 -8.977 -31.916 1.00 48.09 67 ALA A CA 1
ATOM 544 C C . ALA A 1 67 ? 37.032 -9.863 -32.964 1.00 48.09 67 ALA A C 1
ATOM 546 O O . ALA A 1 67 ? 36.364 -10.176 -33.977 1.00 48.09 67 ALA A O 1
#

Mean predicted aligned error: 10.33 Å

InterPro domains:
  IPR001163 Sm domain, eukaryotic/archaea-type [PF01423] (7-47)
  IPR010920 LSM domain superfamily [SSF50182] (1-50)
  IPR016654 U6 snRNA-associated Sm-like protein LSm2 [PTHR13829] (1-51)

Foldseek 3Di:
DVVQVVLQVQAQHWDWDQDPVRKIKIFHFNDADPVGDTDGDPIDIPPPDPPPPPVCVVVVVVVVVVD

Solvent-accessible surface area (backbone atoms only — not comparable to full-atom values): 4190 Å² total; per-residue (Å²): 110,74,68,53,55,53,53,55,72,43,47,76,34,80,45,74,48,76,45,97,84,76,43,35,38,36,22,29,29,68,43,66,45,98,86,66,55,71,42,70,40,85,70,46,72,74,64,80,66,81,79,60,64,81,74,45,70,67,55,60,58,53,63,66,72,76,108